Protein AF-A0A538UAH1-F1 (afdb_monomer_lite)

pLDDT: mean 86.96, std 11.78, range [52.81, 98.56]

Structure (mmCIF, N/CA/C/O backbone):
data_AF-A0A538UAH1-F1
#
_entry.id   AF-A0A538UAH1-F1
#
loop_
_atom_site.group_PDB
_atom_site.id
_atom_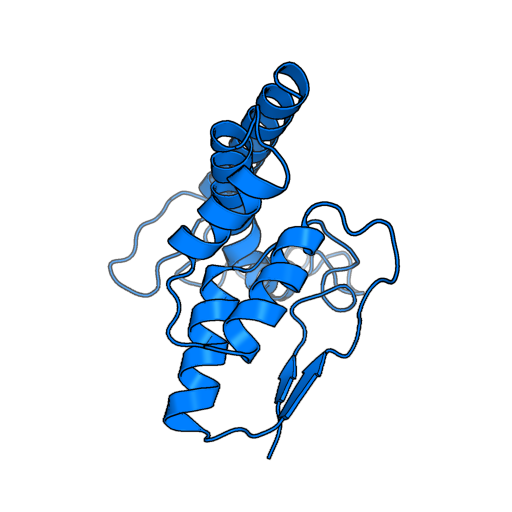site.type_symbol
_atom_site.label_atom_id
_atom_site.label_alt_id
_atom_site.label_comp_id
_atom_site.label_asym_id
_atom_site.label_entity_id
_atom_site.label_seq_id
_atom_site.pdbx_PDB_ins_code
_atom_site.Cartn_x
_atom_site.Cartn_y
_atom_site.Cartn_z
_atom_site.occupancy
_atom_site.B_iso_or_equiv
_atom_site.auth_seq_id
_atom_site.auth_comp_id
_atom_site.auth_asym_id
_atom_site.auth_atom_id
_atom_site.pdbx_PDB_model_num
ATOM 1 N N . MET A 1 1 ? 12.057 -19.849 17.593 1.00 56.06 1 MET A N 1
ATOM 2 C CA . MET A 1 1 ? 12.336 -19.323 16.242 1.00 56.06 1 MET A CA 1
ATOM 3 C C . MET A 1 1 ? 11.547 -18.034 16.089 1.00 56.06 1 MET A C 1
ATOM 5 O O . MET A 1 1 ? 10.409 -18.001 16.552 1.00 56.06 1 MET A O 1
ATOM 9 N N . GLY A 1 2 ? 12.160 -16.980 15.558 1.00 66.00 2 GLY A N 1
ATOM 10 C CA . GLY A 1 2 ? 11.513 -15.684 15.355 1.00 66.00 2 GLY A CA 1
ATOM 11 C C . GLY A 1 2 ? 11.925 -15.082 14.018 1.00 66.00 2 GLY A C 1
ATOM 12 O O . GLY A 1 2 ? 12.937 -15.503 13.459 1.00 66.00 2 GLY A O 1
ATOM 13 N N . VAL A 1 3 ? 11.127 -14.142 13.521 1.00 76.38 3 VAL A N 1
ATOM 14 C CA . VAL A 1 3 ? 11.400 -13.383 12.294 1.00 76.38 3 VAL A CA 1
ATOM 15 C C . VAL A 1 3 ? 11.666 -11.925 12.650 1.00 76.38 3 VAL A C 1
ATOM 17 O O . VAL A 1 3 ? 11.035 -11.396 13.566 1.00 76.38 3 VAL A O 1
ATOM 20 N N . CYS A 1 4 ? 12.618 -11.305 11.962 1.00 68.88 4 CYS A N 1
ATOM 21 C CA . CYS A 1 4 ? 12.901 -9.881 12.064 1.00 68.88 4 CYS A CA 1
ATOM 22 C C . CYS A 1 4 ? 12.634 -9.264 10.692 1.00 68.88 4 CYS A C 1
ATOM 24 O O . CYS A 1 4 ? 13.304 -9.649 9.735 1.00 68.88 4 CYS A O 1
ATOM 26 N N . GLU A 1 5 ? 11.639 -8.384 10.590 1.00 68.75 5 GLU A N 1
ATOM 27 C CA . GLU A 1 5 ? 11.143 -7.897 9.296 1.00 68.75 5 GLU A CA 1
ATOM 28 C C . GLU A 1 5 ? 11.406 -6.414 9.036 1.00 68.75 5 GLU A C 1
ATOM 30 O O . GLU A 1 5 ? 11.567 -5.606 9.956 1.00 68.75 5 GLU A O 1
ATOM 35 N N . TYR A 1 6 ? 11.416 -6.085 7.740 1.00 65.38 6 TYR A N 1
ATOM 36 C CA . TYR A 1 6 ? 11.840 -4.802 7.171 1.00 65.38 6 TYR A CA 1
ATOM 37 C C . TYR A 1 6 ? 10.700 -3.981 6.553 1.00 65.38 6 TYR A C 1
ATOM 39 O O . TYR A 1 6 ? 10.954 -3.192 5.644 1.00 65.38 6 TYR A O 1
ATOM 47 N N . TYR A 1 7 ? 9.454 -4.117 7.021 1.00 72.31 7 TYR A N 1
ATOM 48 C CA . TYR A 1 7 ? 8.342 -3.327 6.467 1.00 72.31 7 TYR A CA 1
ATOM 49 C C . TYR A 1 7 ? 8.542 -1.798 6.589 1.00 72.31 7 TYR A C 1
ATOM 51 O O . TYR A 1 7 ? 7.767 -1.059 5.994 1.00 72.31 7 TYR A O 1
ATOM 59 N N . ASP A 1 8 ? 9.575 -1.305 7.299 1.00 64.62 8 ASP A N 1
ATOM 60 C CA . ASP A 1 8 ? 9.807 0.130 7.494 1.00 64.62 8 ASP A CA 1
ATOM 61 C C . ASP A 1 8 ? 11.288 0.615 7.447 1.00 64.62 8 ASP A C 1
ATOM 63 O O . ASP A 1 8 ? 12.257 -0.078 7.784 1.00 64.62 8 ASP A O 1
ATOM 67 N N . VAL A 1 9 ? 11.395 1.879 7.012 1.00 60.84 9 VAL A N 1
ATOM 68 C CA . VAL A 1 9 ? 12.438 2.928 7.022 1.00 60.84 9 VAL A CA 1
ATOM 69 C C . VAL A 1 9 ? 13.791 2.704 6.358 1.00 60.84 9 VAL A C 1
ATOM 71 O O . VAL A 1 9 ? 14.199 3.535 5.542 1.00 60.84 9 VAL A O 1
ATOM 74 N N . GLY A 1 10 ? 14.537 1.659 6.713 1.00 63.97 10 GLY A N 1
ATOM 75 C CA . GLY A 1 10 ? 15.965 1.589 6.360 1.00 63.97 10 GLY A CA 1
ATOM 76 C C . GLY A 1 10 ? 16.218 1.284 4.881 1.00 63.97 10 GLY A C 1
ATOM 77 O O . GLY A 1 10 ? 16.971 1.983 4.201 1.00 63.97 10 GLY A O 1
ATOM 78 N N . ALA A 1 11 ? 15.562 0.240 4.373 1.00 68.75 11 ALA A N 1
ATOM 79 C CA . ALA A 1 11 ? 15.791 -0.271 3.021 1.00 68.75 11 ALA A CA 1
ATOM 80 C C . ALA A 1 11 ? 15.292 0.687 1.929 1.00 68.75 11 ALA A C 1
ATOM 82 O O . ALA A 1 11 ? 15.920 0.806 0.874 1.00 68.75 11 ALA A O 1
ATOM 83 N N . PHE A 1 12 ? 14.202 1.404 2.213 1.00 77.62 12 PHE A N 1
ATOM 84 C CA . PHE A 1 12 ? 13.503 2.263 1.258 1.00 77.62 12 PHE A CA 1
ATOM 85 C C . PHE A 1 12 ? 13.706 3.759 1.512 1.00 77.62 12 PHE A C 1
ATOM 87 O O . PHE A 1 12 ? 12.924 4.571 1.028 1.00 77.62 12 PHE A O 1
ATOM 94 N N . LYS A 1 13 ? 14.750 4.141 2.262 1.00 77.25 13 LYS A N 1
ATOM 95 C CA . LYS A 1 13 ? 15.129 5.546 2.492 1.00 77.25 13 LYS A CA 1
ATOM 96 C C . LYS A 1 13 ? 13.954 6.427 2.949 1.00 77.25 13 LYS A C 1
ATOM 98 O O . LYS A 1 13 ? 13.809 7.544 2.454 1.00 77.25 13 LYS A O 1
ATOM 103 N N . THR A 1 14 ? 13.122 5.938 3.875 1.00 78.81 14 THR A N 1
ATOM 104 C CA . THR A 1 14 ? 12.024 6.739 4.463 1.00 78.81 14 THR A CA 1
ATOM 105 C C . THR A 1 14 ? 10.954 7.157 3.429 1.00 78.81 14 THR A C 1
ATOM 107 O O . THR A 1 14 ? 10.265 8.157 3.611 1.00 78.81 14 THR A O 1
ATOM 110 N N . LEU A 1 15 ? 10.795 6.425 2.318 1.00 85.56 15 LEU A N 1
ATOM 111 C CA . LEU A 1 15 ? 9.708 6.678 1.364 1.00 85.56 15 LEU A CA 1
ATOM 112 C C . LEU A 1 15 ? 8.333 6.344 1.975 1.00 85.56 15 LEU A C 1
ATOM 114 O O . LEU A 1 15 ? 8.236 5.364 2.714 1.00 85.56 15 LEU A O 1
ATOM 118 N N . PRO A 1 16 ? 7.265 7.094 1.636 1.00 86.56 16 PRO A N 1
ATOM 119 C CA . PRO A 1 16 ? 5.921 6.897 2.182 1.00 86.56 16 PRO A CA 1
ATOM 120 C C . PRO A 1 16 ? 5.231 5.673 1.556 1.00 86.56 16 PRO A C 1
ATOM 122 O O . PRO A 1 16 ? 4.278 5.801 0.796 1.00 86.56 16 PRO A O 1
ATOM 125 N N . LEU A 1 17 ? 5.761 4.487 1.831 1.00 88.38 17 LEU A N 1
ATOM 126 C CA . LEU A 1 17 ? 5.296 3.203 1.311 1.00 88.38 17 LEU A CA 1
ATOM 127 C C . LEU A 1 17 ? 4.419 2.506 2.345 1.00 88.38 17 LEU A C 1
ATOM 129 O O . LEU A 1 17 ? 4.592 2.733 3.544 1.00 88.38 17 LEU A O 1
ATOM 133 N N . ILE A 1 18 ? 3.514 1.650 1.876 1.00 92.62 18 ILE A N 1
ATOM 134 C CA . ILE A 1 18 ? 2.697 0.792 2.740 1.00 92.62 18 ILE A CA 1
ATOM 135 C C . ILE A 1 18 ? 2.585 -0.622 2.167 1.00 92.62 18 ILE A C 1
ATOM 137 O O . ILE A 1 18 ? 2.617 -0.803 0.947 1.00 92.62 18 ILE A O 1
ATOM 141 N N . PHE A 1 19 ? 2.424 -1.614 3.048 1.00 91.44 19 PHE A N 1
ATOM 142 C CA . PHE A 1 19 ? 2.371 -3.034 2.671 1.00 91.44 19 PHE A CA 1
ATOM 143 C C . PHE A 1 19 ? 1.234 -3.871 3.318 1.00 91.44 19 PHE A C 1
ATOM 145 O O . PHE A 1 19 ? 1.504 -5.004 3.733 1.00 91.44 19 PHE A O 1
ATOM 152 N N . PRO A 1 20 ? -0.027 -3.393 3.424 1.00 94.88 20 PRO A N 1
ATOM 153 C CA . PRO A 1 20 ? -1.112 -4.107 4.110 1.00 94.88 20 PRO A CA 1
ATOM 154 C C . PRO A 1 20 ? -1.275 -5.591 3.745 1.00 94.88 20 PRO A C 1
ATOM 156 O O . PRO A 1 20 ? -1.301 -6.455 4.627 1.00 94.88 20 PRO A O 1
ATOM 159 N N . HIS A 1 21 ? -1.387 -5.905 2.455 1.00 95.44 21 HIS A N 1
ATOM 160 C CA . HIS A 1 21 ? -1.689 -7.248 1.968 1.00 95.44 21 HIS A CA 1
ATOM 161 C C . HIS A 1 21 ? -0.478 -8.173 2.027 1.00 95.44 21 HIS A C 1
ATOM 163 O O . HIS A 1 21 ? -0.631 -9.349 2.360 1.00 95.44 21 HIS A O 1
ATOM 169 N N . VAL A 1 22 ? 0.723 -7.645 1.772 1.00 92.06 22 VAL A N 1
ATOM 170 C CA . VAL A 1 22 ? 1.980 -8.387 1.955 1.00 92.06 22 VAL A CA 1
ATOM 171 C C . VAL A 1 22 ? 2.126 -8.777 3.424 1.00 92.06 22 VAL A C 1
ATOM 173 O O . VAL A 1 22 ? 2.274 -9.954 3.739 1.00 92.06 22 VAL A O 1
ATOM 176 N N . MET A 1 23 ? 1.945 -7.820 4.336 1.00 90.94 23 MET A N 1
ATOM 177 C CA . MET A 1 23 ? 2.002 -8.056 5.777 1.00 90.94 23 MET A CA 1
ATOM 178 C C . MET A 1 23 ? 0.955 -9.080 6.242 1.00 90.94 23 MET A C 1
ATOM 180 O O . MET A 1 23 ? 1.254 -9.961 7.052 1.00 90.94 23 MET A O 1
ATOM 184 N N . GLY A 1 24 ? -0.271 -9.006 5.713 1.00 93.56 24 GLY A N 1
ATOM 185 C CA . GLY A 1 24 ? -1.323 -9.988 5.979 1.00 93.56 24 GLY A CA 1
ATOM 186 C C . GLY A 1 24 ? -0.969 -11.400 5.508 1.00 93.56 24 GLY A C 1
ATOM 187 O O . GLY A 1 24 ? -1.191 -12.366 6.244 1.00 93.56 24 GLY A O 1
ATOM 188 N N . ALA A 1 25 ? -0.406 -11.532 4.305 1.00 92.81 25 ALA A N 1
ATOM 189 C CA . ALA A 1 25 ? 0.022 -12.813 3.751 1.00 92.81 25 ALA A CA 1
ATOM 190 C C . ALA A 1 25 ? 1.193 -13.414 4.543 1.00 92.81 25 ALA A C 1
ATOM 192 O O . ALA A 1 25 ? 1.132 -14.582 4.942 1.00 92.81 25 ALA A O 1
ATOM 193 N N . ASP A 1 26 ? 2.210 -12.605 4.830 1.00 90.31 26 ASP A N 1
ATOM 194 C CA . ASP A 1 26 ? 3.418 -13.019 5.538 1.00 90.31 26 ASP A CA 1
ATOM 195 C C . ASP A 1 26 ? 3.098 -13.480 6.958 1.00 90.31 26 ASP A C 1
ATOM 197 O O . ASP A 1 26 ? 3.403 -14.614 7.325 1.00 90.31 26 ASP A O 1
ATOM 201 N N . LEU A 1 27 ? 2.396 -12.663 7.752 1.00 90.44 27 LEU A N 1
ATOM 202 C CA . LEU A 1 27 ? 2.067 -13.010 9.139 1.00 90.44 27 LEU A CA 1
ATOM 203 C C . LEU A 1 27 ? 1.185 -14.258 9.227 1.00 90.44 27 LEU A C 1
ATOM 205 O O . LEU A 1 27 ? 1.355 -15.086 10.129 1.00 90.44 27 LEU A O 1
ATOM 209 N N . ARG A 1 28 ? 0.266 -14.438 8.272 1.00 91.00 28 ARG A N 1
ATOM 210 C CA . ARG A 1 28 ? -0.554 -15.649 8.190 1.00 91.00 28 ARG A CA 1
ATOM 211 C C . ARG A 1 28 ? 0.301 -16.877 7.891 1.00 91.00 28 ARG A C 1
ATOM 213 O O . ARG A 1 28 ? 0.162 -17.885 8.587 1.00 91.00 28 ARG A O 1
ATOM 220 N N . ARG A 1 29 ? 1.212 -16.783 6.919 1.00 89.44 29 ARG A N 1
ATOM 221 C CA . ARG A 1 29 ? 2.161 -17.849 6.565 1.00 89.44 29 ARG A CA 1
ATOM 222 C C . ARG A 1 29 ? 3.087 -18.185 7.736 1.00 89.44 29 ARG A C 1
ATOM 224 O O . ARG A 1 29 ? 3.248 -19.353 8.079 1.00 89.44 29 ARG A O 1
ATOM 231 N N . TYR A 1 30 ? 3.630 -17.175 8.407 1.00 87.50 30 TYR A N 1
ATOM 232 C CA . TYR A 1 30 ? 4.503 -17.303 9.578 1.00 87.50 30 TYR A CA 1
ATOM 233 C C . TYR A 1 30 ? 3.833 -18.036 10.738 1.00 87.50 30 TYR A C 1
ATOM 235 O O . TYR A 1 30 ? 4.450 -18.892 11.381 1.00 87.50 30 TYR A O 1
ATOM 243 N N . HIS A 1 31 ? 2.557 -17.745 10.972 1.00 85.25 31 HIS A N 1
ATOM 244 C CA . HIS A 1 31 ? 1.767 -18.431 11.981 1.00 85.25 31 HIS A CA 1
ATOM 245 C C . HIS A 1 31 ? 1.437 -19.879 11.583 1.00 85.25 31 HIS A C 1
ATOM 247 O O . HIS A 1 31 ? 1.601 -20.790 12.394 1.00 85.25 31 HIS A O 1
ATOM 253 N N . GLN A 1 32 ? 0.984 -20.104 10.344 1.00 85.81 32 GLN A N 1
ATOM 254 C CA . GLN A 1 32 ? 0.518 -21.416 9.880 1.00 85.81 32 GLN A CA 1
ATOM 255 C C . GLN A 1 32 ? 1.655 -22.415 9.645 1.00 85.81 32 GLN A C 1
ATOM 257 O O . GLN A 1 32 ? 1.552 -23.569 10.058 1.00 85.81 32 GLN A O 1
ATOM 262 N N . GLU A 1 33 ? 2.731 -21.987 8.988 1.00 79.38 33 GLU A N 1
ATOM 263 C CA . GLU A 1 33 ? 3.780 -22.888 8.505 1.00 79.38 33 GLU A CA 1
ATOM 264 C C . GLU A 1 33 ? 4.963 -22.974 9.467 1.00 79.38 33 GLU A C 1
ATOM 266 O O . GLU A 1 33 ? 5.475 -24.058 9.738 1.00 79.38 33 GLU A O 1
ATOM 271 N N . ALA A 1 34 ? 5.395 -21.833 10.007 1.00 70.06 34 ALA A N 1
ATOM 272 C CA . ALA A 1 34 ? 6.648 -21.745 10.750 1.00 70.06 34 ALA A CA 1
ATOM 273 C C . ALA A 1 34 ? 6.464 -21.777 12.277 1.00 70.06 34 ALA A C 1
ATOM 275 O O . ALA A 1 34 ? 7.458 -21.850 13.006 1.00 70.06 34 ALA A O 1
ATOM 276 N N . ARG A 1 35 ? 5.210 -21.743 12.772 1.00 75.56 35 ARG A N 1
ATOM 277 C CA . ARG A 1 35 ? 4.861 -21.699 14.210 1.00 75.56 35 ARG A CA 1
ATOM 278 C C . ARG A 1 35 ? 5.729 -20.693 14.976 1.00 75.56 35 ARG A C 1
ATOM 280 O O . ARG A 1 35 ? 6.219 -20.975 16.074 1.00 75.56 35 ARG A O 1
ATOM 287 N N . LEU A 1 36 ? 5.983 -19.539 14.359 1.00 77.81 36 LEU A N 1
ATOM 288 C CA . LEU A 1 36 ? 6.859 -18.531 14.938 1.00 77.81 36 LEU A CA 1
ATOM 289 C C . LEU A 1 36 ? 6.217 -17.958 16.200 1.00 77.81 36 LEU A C 1
ATOM 291 O O . LEU A 1 36 ? 5.051 -17.576 16.207 1.00 77.81 36 LEU A O 1
ATOM 295 N N . ALA A 1 37 ? 7.004 -17.898 17.272 1.00 71.25 37 ALA A N 1
ATOM 296 C CA . ALA A 1 37 ? 6.566 -17.398 18.576 1.00 71.25 37 ALA A CA 1
ATOM 297 C C . ALA A 1 37 ? 7.022 -15.954 18.839 1.00 71.25 37 ALA A C 1
ATOM 299 O O . ALA A 1 37 ? 6.755 -15.400 19.903 1.00 71.25 37 ALA A O 1
ATOM 300 N N . ARG A 1 38 ? 7.782 -15.365 17.908 1.00 77.38 38 ARG A N 1
ATOM 301 C CA . ARG A 1 38 ? 8.408 -14.052 18.064 1.00 77.38 38 ARG A CA 1
ATOM 302 C C . ARG A 1 38 ? 8.491 -13.339 16.720 1.00 77.38 38 ARG A C 1
ATOM 304 O O . ARG A 1 38 ? 8.965 -13.916 15.742 1.00 77.38 38 ARG A O 1
ATOM 311 N N . PHE A 1 39 ? 8.071 -12.083 16.729 1.00 79.31 39 PHE A N 1
ATOM 312 C CA . PHE A 1 39 ? 8.178 -11.148 15.621 1.00 79.31 39 PHE A CA 1
ATOM 313 C C . PHE A 1 39 ? 8.943 -9.922 16.122 1.00 79.31 39 PHE A C 1
ATOM 315 O O . PHE A 1 39 ? 8.584 -9.354 17.155 1.00 79.31 39 PHE A O 1
ATOM 322 N N . GLU A 1 40 ? 10.015 -9.555 15.432 1.00 78.38 40 GLU A N 1
ATOM 323 C CA . GLU A 1 40 ? 10.845 -8.398 15.748 1.00 78.38 40 GLU A CA 1
ATOM 324 C C . GLU A 1 40 ? 10.791 -7.388 14.604 1.00 78.38 40 GLU A C 1
ATOM 326 O O . GLU A 1 40 ? 10.760 -7.745 13.428 1.00 78.38 40 GLU A O 1
ATOM 331 N N . PHE A 1 41 ? 10.785 -6.111 14.969 1.00 75.62 41 PHE A N 1
ATOM 332 C CA . PHE A 1 41 ? 10.696 -4.992 14.043 1.00 75.62 41 PHE A CA 1
ATOM 333 C C . PHE A 1 41 ? 11.894 -4.076 14.294 1.00 75.62 41 PHE A C 1
ATOM 335 O O . PHE A 1 41 ? 12.010 -3.491 15.371 1.00 75.62 41 PHE A O 1
ATOM 342 N N . MET A 1 42 ? 12.840 -4.039 13.352 1.00 68.62 42 MET A N 1
ATOM 343 C CA . MET A 1 42 ? 14.196 -3.536 13.623 1.00 68.62 42 MET A CA 1
ATOM 344 C C . MET A 1 42 ? 14.300 -2.006 13.601 1.00 68.62 42 MET A C 1
ATOM 346 O O . MET A 1 42 ? 15.058 -1.419 14.375 1.00 68.62 42 MET A O 1
ATOM 350 N N . HIS A 1 43 ? 13.548 -1.355 12.715 1.00 73.06 43 HIS A N 1
ATOM 351 C CA . HIS A 1 43 ? 13.625 0.082 12.485 1.00 73.06 43 HIS A CA 1
ATOM 352 C C . HIS A 1 43 ? 12.226 0.682 12.596 1.00 73.06 43 HIS A C 1
ATOM 354 O O . HIS A 1 43 ? 11.496 0.743 11.620 1.00 73.06 43 HIS A O 1
ATOM 360 N N . ALA A 1 44 ? 11.850 1.098 13.807 1.00 70.12 44 ALA A N 1
ATOM 361 C CA . ALA A 1 44 ? 10.623 1.852 14.032 1.00 70.12 44 ALA A CA 1
ATOM 362 C C . ALA A 1 44 ? 10.951 3.351 14.113 1.00 70.12 44 ALA A C 1
ATOM 364 O O . ALA A 1 44 ? 11.695 3.756 15.018 1.00 70.12 44 ALA A O 1
ATOM 365 N N . PRO A 1 45 ? 10.417 4.202 13.220 1.00 73.06 45 PRO A N 1
ATOM 366 C CA . PRO A 1 45 ? 10.458 5.638 13.418 1.00 73.06 45 PRO A CA 1
ATOM 367 C C . PRO A 1 45 ? 9.694 5.958 14.707 1.00 73.06 45 PRO A C 1
ATOM 369 O O . PRO A 1 45 ? 8.743 5.274 15.071 1.00 73.06 45 PRO A O 1
ATOM 372 N N . THR A 1 46 ? 10.088 6.996 15.440 1.00 78.38 46 THR A N 1
ATOM 373 C CA . THR A 1 46 ? 9.455 7.341 16.732 1.00 78.38 46 THR A CA 1
ATOM 374 C C . THR A 1 46 ? 8.486 8.521 16.648 1.00 78.38 46 THR A C 1
ATOM 376 O O . THR A 1 46 ? 7.829 8.849 17.632 1.00 78.38 46 THR A O 1
ATOM 379 N N . ARG A 1 47 ? 8.395 9.176 15.486 1.00 81.50 47 ARG A N 1
ATOM 380 C CA . ARG A 1 47 ? 7.523 10.325 15.199 1.00 81.50 47 ARG A CA 1
ATOM 381 C C . ARG A 1 47 ? 7.315 10.469 13.693 1.00 81.50 47 ARG A C 1
ATOM 383 O O . ARG A 1 47 ? 8.030 9.837 12.924 1.00 81.50 47 ARG A O 1
ATOM 390 N N . GLU A 1 48 ? 6.369 11.327 13.307 1.00 83.12 48 GLU A N 1
ATOM 391 C CA . GLU A 1 48 ? 6.119 11.720 11.906 1.00 83.12 48 GLU A CA 1
ATOM 392 C C . GLU A 1 48 ? 5.801 10.532 10.988 1.00 83.12 48 GLU A C 1
ATOM 394 O O . GLU A 1 48 ? 6.235 10.467 9.845 1.00 83.12 48 GLU A O 1
ATOM 399 N N . TRP A 1 49 ? 5.012 9.583 11.496 1.00 84.56 49 TRP A N 1
ATOM 400 C CA . TRP A 1 49 ? 4.746 8.324 10.800 1.00 84.56 49 TRP A CA 1
ATOM 401 C C . TRP A 1 49 ? 3.969 8.476 9.495 1.00 84.56 49 TRP A C 1
ATOM 403 O O . TRP A 1 49 ? 4.070 7.611 8.635 1.00 84.56 49 TRP A O 1
ATOM 413 N N . GLY A 1 50 ? 3.179 9.543 9.335 1.00 88.38 50 GLY A N 1
ATOM 414 C CA . GLY A 1 50 ? 2.367 9.740 8.134 1.00 88.38 50 GLY A CA 1
ATOM 415 C C . GLY A 1 50 ? 1.550 8.486 7.796 1.00 88.38 50 GLY A C 1
ATOM 416 O O . GLY A 1 50 ? 0.795 7.989 8.641 1.00 88.38 50 GLY A O 1
ATOM 417 N N . CYS A 1 51 ? 1.744 7.951 6.586 1.00 88.12 51 CYS A N 1
ATOM 418 C CA . CYS A 1 51 ? 1.111 6.716 6.112 1.00 88.12 51 CYS A CA 1
ATOM 419 C C . CYS A 1 51 ? 1.490 5.466 6.921 1.00 88.12 51 CYS A C 1
ATOM 421 O O . CYS A 1 51 ? 0.643 4.592 7.088 1.00 88.12 51 CYS A O 1
ATOM 423 N N . TRP A 1 52 ? 2.689 5.395 7.509 1.00 88.38 52 TRP A N 1
ATOM 424 C CA . TRP A 1 52 ? 3.128 4.239 8.302 1.00 88.38 52 TRP A CA 1
ATOM 425 C C . TRP A 1 52 ? 2.327 4.042 9.582 1.00 88.38 52 TRP A C 1
ATOM 427 O O . TRP A 1 52 ? 2.402 2.981 10.197 1.00 88.38 52 TRP A O 1
ATOM 437 N N . THR A 1 53 ? 1.527 5.031 9.990 1.00 92.19 53 THR A N 1
ATOM 438 C CA . THR A 1 53 ? 0.547 4.842 11.066 1.00 92.19 53 THR A CA 1
ATOM 439 C C . THR A 1 53 ? -0.377 3.661 10.757 1.00 92.19 53 THR A C 1
ATOM 441 O O . THR A 1 53 ? -0.703 2.897 11.666 1.00 92.19 53 THR A O 1
ATOM 444 N N . LEU A 1 54 ? -0.758 3.478 9.483 1.00 94.25 54 LEU A N 1
ATOM 445 C CA . LEU A 1 54 ? -1.545 2.329 9.042 1.00 94.25 54 LEU A CA 1
ATOM 446 C C . LEU A 1 54 ? -0.759 1.026 9.215 1.00 94.25 54 LEU A C 1
ATOM 448 O O . LEU A 1 54 ? -1.269 0.112 9.854 1.00 94.25 54 LEU A O 1
ATOM 452 N N . ASP A 1 55 ? 0.469 0.953 8.702 1.00 90.81 55 ASP A N 1
ATOM 453 C CA . ASP A 1 55 ? 1.292 -0.263 8.751 1.00 90.81 55 ASP A CA 1
ATOM 454 C C . ASP A 1 55 ? 1.581 -0.707 10.188 1.00 90.81 55 ASP A C 1
ATOM 456 O O . ASP A 1 55 ? 1.372 -1.869 10.528 1.00 90.81 55 ASP A O 1
ATOM 460 N N . HIS A 1 56 ? 1.964 0.215 11.076 1.00 89.56 56 HIS A N 1
ATOM 461 C CA . HIS A 1 56 ? 2.174 -0.102 12.493 1.00 89.56 56 HIS A CA 1
ATOM 462 C C . HIS A 1 56 ? 0.886 -0.585 13.165 1.00 89.56 56 HIS A C 1
ATOM 464 O O . HIS A 1 56 ? 0.895 -1.533 13.960 1.00 89.56 56 HIS A O 1
ATOM 470 N N . TRP A 1 57 ? -0.241 0.059 12.854 1.00 93.56 57 TRP A N 1
ATOM 471 C CA . TRP A 1 57 ? -1.527 -0.345 13.399 1.00 93.56 57 TRP A CA 1
ATOM 472 C C . TRP A 1 57 ? -1.930 -1.731 12.883 1.00 93.56 57 TRP A C 1
ATOM 474 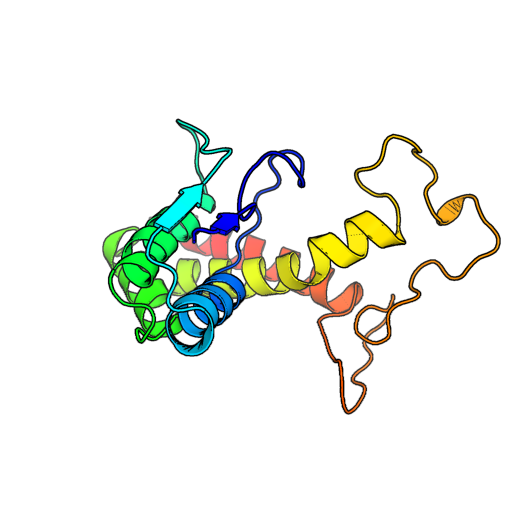O O . TRP A 1 57 ? -2.285 -2.586 13.695 1.00 93.56 57 TRP A O 1
ATOM 484 N N . LEU A 1 58 ? -1.813 -1.995 11.580 1.00 94.25 58 LEU A N 1
ATOM 485 C CA . LEU A 1 58 ? -2.097 -3.295 10.969 1.00 94.25 58 LEU A CA 1
ATOM 486 C C . LEU A 1 58 ? -1.204 -4.388 11.539 1.00 94.25 58 LEU A C 1
ATOM 488 O O . LEU A 1 58 ? -1.723 -5.417 11.972 1.00 94.25 58 LEU A O 1
ATOM 492 N N . LEU A 1 59 ? 0.101 -4.133 11.634 1.00 90.62 59 LEU A N 1
ATOM 493 C CA . LEU A 1 59 ? 1.067 -5.055 12.215 1.00 90.62 59 LEU A CA 1
ATOM 494 C C . LEU A 1 59 ? 0.643 -5.466 13.623 1.00 90.62 59 LEU A C 1
ATOM 496 O O . LEU A 1 59 ? 0.605 -6.653 13.933 1.00 90.62 59 LEU A O 1
ATOM 500 N N . SER A 1 60 ? 0.237 -4.507 14.461 1.00 91.12 60 SER A N 1
ATOM 501 C CA . SER A 1 60 ? -0.224 -4.805 15.823 1.00 91.12 60 SER A CA 1
ATOM 502 C C . SER A 1 60 ? -1.465 -5.711 15.852 1.00 91.12 60 SER A C 1
ATOM 504 O O . SER A 1 60 ? -1.587 -6.576 16.721 1.00 91.12 60 SER A O 1
ATOM 506 N N . ARG A 1 61 ? -2.389 -5.548 14.893 1.00 95.38 61 ARG A N 1
ATOM 507 C CA . ARG A 1 61 ? -3.607 -6.366 14.795 1.00 95.38 61 ARG A CA 1
ATOM 508 C C . ARG A 1 61 ? -3.293 -7.758 14.275 1.00 95.38 61 ARG A C 1
ATOM 510 O O . ARG A 1 61 ? -3.759 -8.735 14.858 1.00 95.38 61 ARG A O 1
ATOM 517 N N . LEU A 1 62 ? -2.519 -7.844 13.202 1.00 92.75 62 LEU A N 1
ATOM 518 C CA . LEU A 1 62 ? -2.183 -9.094 12.534 1.00 92.75 62 LEU A CA 1
ATOM 519 C C . LEU A 1 62 ? -1.221 -9.943 13.370 1.00 92.75 62 LEU A C 1
ATOM 521 O O . LEU A 1 62 ? -1.390 -11.154 13.418 1.00 92.75 62 LEU A O 1
ATOM 525 N N . ALA A 1 63 ? -0.290 -9.334 14.108 1.00 89.12 63 ALA A N 1
ATOM 526 C CA . ALA A 1 63 ? 0.565 -10.052 15.054 1.00 89.12 63 ALA A CA 1
ATOM 527 C C . ALA A 1 63 ? -0.240 -10.693 16.200 1.00 89.12 63 ALA A C 1
ATOM 529 O O . ALA A 1 63 ? 0.126 -11.759 16.687 1.00 89.12 63 ALA A O 1
ATOM 530 N N . TRP A 1 64 ? -1.351 -10.069 16.615 1.00 91.12 64 TRP A N 1
ATOM 531 C CA . TRP A 1 64 ? -2.272 -10.649 17.597 1.00 91.12 64 TRP A CA 1
ATOM 532 C C . TRP A 1 64 ? -3.158 -11.748 16.996 1.00 91.12 64 TRP A C 1
ATOM 534 O O . TRP A 1 64 ? -3.352 -12.797 17.605 1.00 91.12 64 TRP A O 1
ATOM 544 N N . ASN A 1 65 ? -3.722 -11.505 15.810 1.00 92.56 65 ASN A N 1
ATOM 545 C CA . ASN A 1 65 ? -4.541 -12.474 15.087 1.00 92.56 65 ASN A CA 1
ATOM 546 C C . ASN A 1 65 ? -4.297 -12.377 13.563 1.00 92.56 65 ASN A C 1
ATOM 548 O O . ASN A 1 65 ? -4.922 -11.533 12.903 1.00 92.56 65 ASN A O 1
ATOM 552 N N . PRO A 1 66 ? -3.462 -13.274 12.996 1.00 92.19 66 PRO A N 1
ATOM 553 C CA . PRO A 1 66 ? -3.119 -13.299 11.567 1.00 92.19 66 PRO A CA 1
ATOM 554 C C . PRO A 1 66 ? -4.253 -13.765 10.637 1.00 92.19 66 PRO A C 1
ATOM 556 O O . PRO A 1 66 ? -4.139 -13.701 9.411 1.00 92.19 66 PRO A O 1
ATOM 559 N N . ALA A 1 67 ? -5.353 -14.282 11.195 1.00 93.75 67 ALA A N 1
ATOM 560 C CA . ALA A 1 67 ? -6.511 -14.722 10.418 1.00 93.75 67 ALA A CA 1
ATOM 561 C C . ALA A 1 67 ? -7.470 -13.572 10.069 1.00 93.75 67 ALA A C 1
ATOM 563 O O . ALA A 1 67 ? -8.441 -13.794 9.352 1.00 93.75 67 ALA A O 1
ATOM 564 N N . GLN A 1 68 ? -7.220 -12.358 10.572 1.00 96.50 68 GLN A N 1
ATOM 565 C CA . GLN A 1 68 ? -8.042 -11.196 10.244 1.00 96.50 68 GLN A CA 1
ATOM 566 C C . GLN A 1 68 ? -7.949 -10.841 8.757 1.00 96.50 68 GLN A C 1
ATOM 568 O O . GLN A 1 68 ? -6.921 -11.047 8.108 1.00 96.50 68 GLN A O 1
ATOM 573 N N . ASP A 1 69 ? -9.052 -10.307 8.242 1.00 97.50 69 ASP A N 1
ATOM 574 C CA . ASP A 1 69 ? -9.150 -9.771 6.893 1.00 97.50 69 ASP A CA 1
ATOM 575 C C . ASP A 1 69 ? -8.514 -8.375 6.822 1.00 97.50 69 ASP A C 1
ATOM 577 O O . ASP A 1 69 ? -8.819 -7.506 7.645 1.00 97.50 69 ASP A O 1
ATOM 581 N N . VAL A 1 70 ? -7.609 -8.174 5.862 1.00 97.81 70 VAL A N 1
ATOM 582 C CA . VAL A 1 70 ? -6.811 -6.943 5.749 1.00 97.81 70 VAL A CA 1
ATOM 583 C C . VAL A 1 70 ? -7.691 -5.764 5.345 1.00 97.81 70 VAL A C 1
ATOM 585 O O . VAL A 1 70 ? -7.624 -4.718 5.988 1.00 97.81 70 VAL A O 1
ATOM 588 N N . ASP A 1 71 ? -8.573 -5.943 4.362 1.00 98.19 71 ASP A N 1
ATOM 589 C CA . ASP A 1 71 ? -9.467 -4.885 3.882 1.00 98.19 71 ASP A CA 1
ATOM 590 C C . ASP A 1 71 ? -10.398 -4.382 4.993 1.00 98.19 71 ASP A C 1
ATOM 592 O O . ASP A 1 71 ? -10.553 -3.174 5.201 1.00 98.19 71 ASP A O 1
ATOM 596 N N . SER A 1 72 ? -10.957 -5.303 5.782 1.00 98.25 72 SER A N 1
ATOM 597 C CA . SER A 1 72 ? -11.775 -4.978 6.956 1.00 98.25 72 SER A CA 1
ATOM 598 C C . SER A 1 72 ? -10.996 -4.191 8.014 1.00 98.25 72 SER A C 1
ATOM 600 O O . SER A 1 72 ? -11.541 -3.288 8.657 1.00 98.25 72 SER A O 1
ATOM 602 N N . LEU A 1 73 ? -9.717 -4.521 8.219 1.00 98.38 73 LEU A N 1
ATOM 603 C CA . LEU A 1 73 ? -8.845 -3.786 9.130 1.00 98.38 73 LEU A CA 1
ATOM 604 C C . LEU A 1 7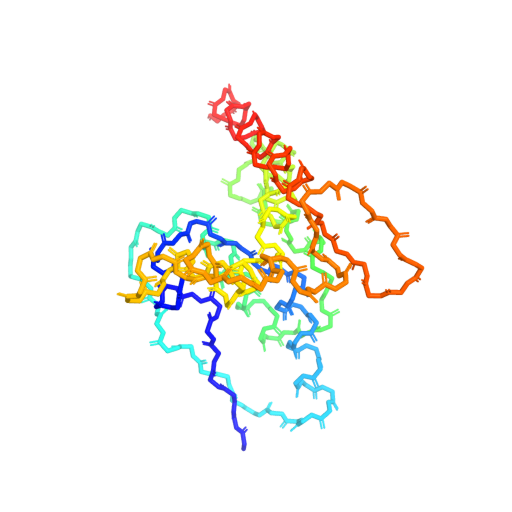3 ? -8.544 -2.374 8.605 1.00 98.38 73 LEU A C 1
ATOM 606 O O . LEU A 1 73 ? -8.651 -1.420 9.378 1.00 98.38 73 LEU A O 1
ATOM 610 N N . VAL A 1 74 ? -8.236 -2.217 7.315 1.00 98.38 74 VAL A N 1
ATOM 611 C CA . VAL A 1 74 ? -7.998 -0.906 6.685 1.00 98.38 74 VAL A CA 1
ATOM 612 C C . VAL A 1 74 ? -9.251 -0.027 6.749 1.00 98.38 74 VAL A C 1
ATOM 614 O O . VAL A 1 74 ? -9.154 1.140 7.133 1.00 98.38 74 VAL A O 1
ATOM 617 N N . ASP A 1 75 ? -10.442 -0.564 6.455 1.00 98.44 75 ASP A N 1
ATOM 618 C CA . ASP A 1 75 ? -11.704 0.184 6.581 1.00 98.44 75 ASP A CA 1
ATOM 619 C C . ASP A 1 75 ? -11.946 0.626 8.031 1.00 98.44 75 ASP A C 1
ATOM 621 O O . ASP A 1 75 ? -12.244 1.796 8.292 1.00 98.44 75 ASP A O 1
ATOM 625 N N . ARG A 1 76 ? -11.726 -0.276 8.998 1.00 98.44 76 ARG A N 1
ATOM 626 C CA . ARG A 1 76 ? -11.829 0.045 10.427 1.00 98.44 76 ARG A CA 1
ATOM 627 C C . ARG A 1 76 ? -10.855 1.148 10.837 1.00 98.44 76 ARG A C 1
ATOM 629 O O . ARG A 1 76 ? -11.247 2.043 11.587 1.00 98.44 76 ARG A O 1
ATOM 636 N N . PHE A 1 77 ? -9.608 1.088 10.374 1.00 98.31 77 PHE A N 1
ATOM 637 C CA . PHE A 1 77 ? -8.613 2.128 10.620 1.00 98.31 77 PHE A CA 1
ATOM 638 C C . PHE A 1 77 ? -9.083 3.469 10.057 1.00 98.31 77 PHE A C 1
ATOM 640 O O . PHE A 1 77 ? -9.130 4.455 10.789 1.00 98.31 77 PHE A O 1
ATOM 647 N N . CYS A 1 78 ? -9.518 3.492 8.795 1.00 98.06 78 CYS A N 1
ATOM 648 C CA . CYS A 1 78 ? -9.950 4.715 8.127 1.00 98.06 78 CYS A CA 1
ATOM 649 C C . CYS A 1 78 ? -11.156 5.361 8.818 1.00 98.06 78 CYS A C 1
ATOM 651 O O . CYS A 1 78 ? -11.161 6.571 9.023 1.00 98.06 78 CYS A O 1
ATOM 653 N N . ARG A 1 79 ? -12.150 4.571 9.244 1.00 98.06 79 ARG A N 1
ATOM 654 C CA . ARG A 1 79 ? -13.308 5.081 10.003 1.00 98.06 79 ARG A CA 1
ATOM 655 C C . ARG A 1 79 ? -12.928 5.648 11.366 1.00 98.06 79 ARG A C 1
ATOM 657 O O . ARG A 1 79 ? -13.551 6.605 11.812 1.00 98.06 79 ARG A O 1
ATOM 664 N N . ALA A 1 80 ? -11.944 5.047 12.032 1.00 97.50 80 ALA A N 1
ATOM 665 C CA . ALA A 1 80 ? -11.515 5.475 13.358 1.00 97.50 80 ALA A CA 1
ATOM 666 C C . ALA A 1 80 ? -10.626 6.728 13.312 1.00 97.50 80 ALA A C 1
ATOM 668 O O . ALA A 1 80 ? -10.816 7.633 14.119 1.00 97.50 80 ALA A O 1
ATOM 669 N N . TYR A 1 81 ? -9.668 6.782 12.384 1.00 95.81 81 TYR A N 1
ATOM 670 C CA . TYR A 1 81 ? -8.694 7.875 12.284 1.00 95.81 81 TYR A CA 1
ATOM 671 C C . TYR A 1 81 ? -9.193 9.058 11.449 1.00 95.81 81 TYR A C 1
ATOM 673 O O . TYR A 1 81 ? -8.787 10.190 11.697 1.00 95.81 81 TYR A O 1
ATOM 681 N N . TYR A 1 82 ? -10.079 8.813 10.481 1.00 95.81 82 TYR A N 1
ATOM 682 C CA . TYR A 1 82 ? -10.548 9.815 9.525 1.00 95.81 82 TYR A CA 1
ATOM 683 C C . TYR A 1 82 ? -12.076 9.749 9.367 1.00 95.81 82 TYR A C 1
ATOM 685 O O . TYR A 1 82 ? -12.566 9.478 8.273 1.00 95.81 82 TYR A O 1
ATOM 693 N N . PRO A 1 83 ? -12.873 9.985 10.425 1.00 95.94 83 PRO A N 1
ATOM 694 C CA . PRO A 1 83 ? -14.315 9.713 10.418 1.00 95.94 83 PRO A CA 1
ATOM 695 C C . PRO A 1 83 ? -15.079 10.401 9.275 1.00 95.94 83 PRO A C 1
ATOM 697 O O . PRO A 1 83 ? -15.953 9.783 8.670 1.00 95.94 83 PRO A O 1
ATOM 700 N N . ASN A 1 84 ? -14.706 11.635 8.920 1.00 97.31 84 ASN A N 1
ATOM 701 C CA . ASN A 1 84 ? -15.342 12.397 7.837 1.00 97.31 84 ASN A CA 1
ATOM 702 C C . ASN A 1 84 ? -14.764 12.087 6.444 1.00 97.31 84 ASN A C 1
ATOM 704 O O . ASN A 1 84 ? -15.399 12.365 5.431 1.00 97.31 84 ASN A O 1
ATOM 708 N N . ALA A 1 85 ? -13.571 11.492 6.385 1.00 97.88 8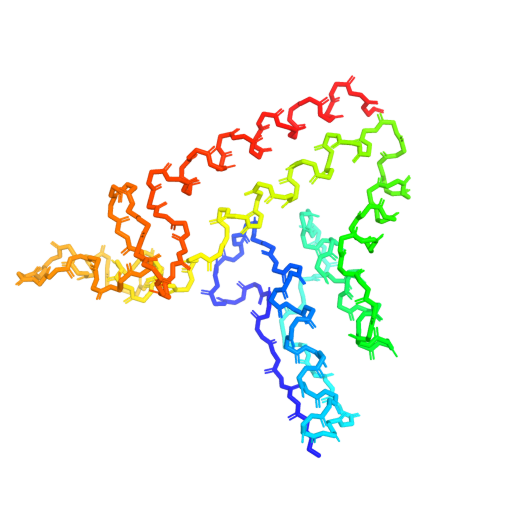5 ALA A N 1
ATOM 709 C CA . ALA A 1 85 ? -12.821 11.254 5.153 1.00 97.88 85 ALA A CA 1
ATOM 710 C C . ALA A 1 85 ? -12.515 9.764 4.915 1.00 97.88 85 ALA A C 1
ATOM 712 O O . ALA A 1 85 ? -11.683 9.429 4.075 1.00 97.88 85 ALA A O 1
ATOM 713 N N . ALA A 1 86 ? -13.184 8.854 5.631 1.00 98.00 86 ALA A N 1
ATOM 714 C CA . ALA A 1 86 ? -12.829 7.437 5.678 1.00 98.00 86 ALA A CA 1
ATOM 715 C C . ALA A 1 86 ? -12.813 6.780 4.291 1.00 98.00 86 ALA A C 1
ATOM 717 O O . ALA A 1 86 ? -11.929 5.983 3.992 1.00 98.00 86 ALA A O 1
ATOM 718 N N . ALA A 1 87 ? -13.770 7.135 3.428 1.00 98.06 87 ALA A N 1
ATOM 719 C CA . ALA A 1 87 ? -13.826 6.622 2.063 1.00 98.06 87 ALA A CA 1
ATOM 720 C C . ALA A 1 87 ? -12.651 7.119 1.203 1.00 98.06 87 ALA A C 1
ATOM 722 O O . ALA A 1 87 ? -12.018 6.310 0.531 1.00 98.06 87 ALA A O 1
ATOM 723 N N . ALA A 1 88 ? -12.333 8.416 1.270 1.00 98.31 88 ALA A N 1
ATOM 724 C CA . ALA A 1 88 ? -11.220 9.008 0.529 1.00 98.31 88 ALA A CA 1
ATOM 725 C C . ALA A 1 88 ? -9.866 8.472 1.023 1.00 98.31 88 ALA A C 1
ATOM 727 O O . ALA A 1 88 ? -9.009 8.122 0.221 1.00 98.31 88 ALA A O 1
ATOM 728 N N . MET A 1 89 ? -9.692 8.307 2.338 1.00 98.06 89 MET A N 1
ATOM 729 C CA . MET A 1 89 ? -8.468 7.731 2.903 1.00 98.06 89 MET A CA 1
ATOM 730 C C . MET A 1 89 ? -8.304 6.243 2.584 1.00 98.06 89 MET A C 1
ATOM 732 O O . MET A 1 89 ? -7.191 5.801 2.313 1.00 98.06 89 MET A O 1
ATOM 736 N N . ARG A 1 90 ? -9.397 5.472 2.549 1.00 98.12 90 ARG A N 1
ATOM 737 C CA . ARG A 1 90 ? -9.359 4.074 2.096 1.00 98.12 90 ARG A CA 1
ATOM 738 C C . ARG A 1 90 ? -8.913 3.976 0.638 1.00 98.12 90 ARG A C 1
ATOM 740 O O . ARG A 1 90 ? -8.089 3.126 0.320 1.00 98.12 90 ARG A O 1
ATOM 747 N N . GLU A 1 91 ? -9.410 4.859 -0.225 1.00 98.44 91 GLU A N 1
ATOM 748 C CA . GLU A 1 91 ? -8.971 4.923 -1.622 1.00 98.44 91 GLU A CA 1
ATOM 749 C C . GLU A 1 91 ? -7.502 5.354 -1.744 1.00 98.44 91 GLU A C 1
ATOM 751 O O . GLU A 1 91 ? -6.742 4.722 -2.475 1.00 98.44 91 GLU A O 1
ATOM 756 N N . HIS A 1 92 ? -7.074 6.353 -0.964 1.00 98.12 92 HIS A N 1
ATOM 757 C CA . HIS A 1 92 ? -5.671 6.763 -0.892 1.00 98.12 92 HIS A CA 1
ATOM 758 C C . HIS A 1 92 ? -4.752 5.584 -0.554 1.00 98.12 92 HIS A C 1
ATOM 760 O O . HIS A 1 92 ? -3.791 5.339 -1.279 1.00 98.12 92 HIS A O 1
ATOM 766 N N . PHE A 1 93 ? -5.053 4.827 0.506 1.00 98.06 93 PHE A N 1
ATOM 767 C CA . PHE A 1 93 ? -4.229 3.683 0.897 1.00 98.06 93 PHE A CA 1
ATOM 768 C C . PHE A 1 93 ? -4.281 2.543 -0.123 1.00 98.06 93 PHE A C 1
ATOM 770 O O . PHE A 1 93 ? -3.245 1.965 -0.428 1.00 98.06 93 PHE A O 1
ATOM 777 N N . ARG A 1 94 ? -5.442 2.260 -0.725 1.00 98.00 94 ARG A N 1
ATOM 778 C CA . ARG A 1 94 ? -5.551 1.244 -1.784 1.00 98.00 94 ARG A CA 1
ATOM 779 C C . ARG A 1 94 ? -4.625 1.553 -2.966 1.00 98.00 94 ARG A C 1
ATOM 781 O O . ARG A 1 94 ? -3.947 0.667 -3.482 1.00 98.00 94 ARG A O 1
ATOM 788 N N . GLN A 1 95 ? -4.594 2.812 -3.395 1.00 98.31 95 GLN A N 1
ATOM 789 C CA . GLN A 1 95 ? -3.755 3.254 -4.508 1.00 98.31 95 GLN A CA 1
ATOM 790 C C . GLN A 1 95 ? -2.279 3.355 -4.110 1.00 98.31 95 GLN A C 1
ATOM 792 O O . GLN A 1 95 ? -1.405 2.955 -4.875 1.00 98.31 95 GLN A O 1
ATOM 797 N N . LEU A 1 96 ? -1.989 3.821 -2.892 1.00 97.25 96 LEU A N 1
ATOM 798 C CA . LEU A 1 96 ? -0.622 3.899 -2.381 1.00 97.25 96 LEU A CA 1
ATOM 799 C C . LEU A 1 96 ? 0.014 2.511 -2.230 1.00 97.25 96 LEU A C 1
ATOM 801 O O . LEU A 1 96 ? 1.191 2.339 -2.543 1.00 97.25 96 LEU A O 1
ATOM 805 N N . GLU A 1 97 ? -0.754 1.510 -1.805 1.00 96.56 97 GLU A N 1
ATOM 806 C CA . GLU A 1 97 ? -0.300 0.120 -1.771 1.00 96.56 97 GLU A CA 1
ATOM 807 C C . GLU A 1 97 ? -0.009 -0.407 -3.182 1.00 96.56 97 GLU A C 1
ATOM 809 O O . GLU A 1 97 ? 1.061 -0.973 -3.412 1.00 96.56 97 GLU A O 1
ATOM 814 N N . ARG A 1 98 ? -0.900 -0.154 -4.155 1.00 96.31 98 ARG A N 1
ATOM 815 C CA . ARG A 1 98 ? -0.654 -0.517 -5.564 1.00 96.31 98 ARG A CA 1
ATOM 816 C C . ARG A 1 98 ? 0.632 0.128 -6.090 1.00 96.31 98 ARG A C 1
ATOM 818 O O . ARG A 1 98 ? 1.439 -0.555 -6.712 1.00 96.31 98 ARG A O 1
ATOM 825 N N . ALA A 1 99 ? 0.858 1.405 -5.784 1.00 95.19 99 ALA A N 1
ATOM 826 C CA . ALA A 1 99 ? 2.085 2.115 -6.141 1.00 95.19 99 ALA A CA 1
ATOM 827 C C . ALA A 1 99 ? 3.339 1.564 -5.428 1.00 95.19 99 ALA A C 1
ATOM 829 O O . ALA A 1 99 ? 4.446 1.664 -5.956 1.00 95.19 99 ALA A O 1
ATOM 830 N N . SER A 1 100 ? 3.178 0.969 -4.242 1.00 92.38 100 SER A N 1
ATOM 831 C CA . SER A 1 100 ? 4.273 0.410 -3.435 1.00 92.38 100 SER A CA 1
ATOM 832 C C . SER A 1 100 ? 4.629 -1.036 -3.808 1.00 92.38 100 SER A C 1
ATOM 834 O O . SER A 1 100 ? 5.734 -1.483 -3.503 1.00 92.38 100 SER A O 1
ATOM 836 N N . ALA A 1 101 ? 3.737 -1.768 -4.487 1.00 91.12 101 ALA A N 1
ATOM 837 C CA . ALA A 1 101 ? 3.831 -3.219 -4.685 1.00 91.12 101 ALA A CA 1
ATOM 838 C C . ALA A 1 101 ? 5.166 -3.698 -5.291 1.00 91.12 101 ALA A C 1
ATOM 840 O O . ALA A 1 101 ? 5.716 -4.711 -4.865 1.00 91.12 101 ALA A O 1
ATOM 841 N N . ASN A 1 102 ? 5.718 -2.943 -6.245 1.00 89.81 102 ASN A N 1
ATOM 842 C CA . ASN A 1 102 ? 6.946 -3.289 -6.965 1.00 89.81 102 ASN A CA 1
ATOM 843 C C . ASN A 1 102 ? 8.176 -2.480 -6.507 1.00 89.81 102 ASN A C 1
ATOM 845 O O . ASN A 1 102 ? 9.197 -2.445 -7.196 1.00 89.81 102 ASN A O 1
ATOM 849 N N . ILE A 1 103 ? 8.134 -1.843 -5.331 1.00 87.75 103 ILE A N 1
ATOM 850 C CA . ILE A 1 103 ? 9.216 -0.959 -4.873 1.00 87.75 103 ILE A CA 1
ATOM 851 C C . ILE A 1 103 ? 10.567 -1.672 -4.712 1.00 87.75 103 ILE A C 1
ATOM 853 O O . ILE A 1 103 ? 11.603 -1.138 -5.114 1.00 87.75 103 ILE A O 1
ATOM 857 N N . LEU A 1 104 ? 10.570 -2.908 -4.202 1.00 83.75 104 LEU A N 1
ATOM 858 C CA . LEU A 1 104 ? 11.786 -3.717 -4.091 1.00 83.75 104 LEU A CA 1
ATOM 859 C C . LEU A 1 104 ? 12.325 -4.098 -5.476 1.00 83.75 104 LEU A C 1
ATOM 861 O O . LEU A 1 104 ? 13.528 -4.020 -5.730 1.00 83.75 104 LEU A O 1
ATOM 865 N N . ALA A 1 105 ? 11.433 -4.468 -6.395 1.00 84.81 105 ALA A N 1
ATOM 866 C CA . ALA A 1 105 ? 11.779 -4.770 -7.777 1.00 84.81 105 ALA A CA 1
ATOM 867 C C . ALA A 1 105 ? 12.396 -3.552 -8.485 1.00 84.81 105 ALA A C 1
ATOM 869 O O . ALA A 1 105 ? 13.417 -3.695 -9.164 1.00 84.81 105 ALA A O 1
ATOM 870 N N . LEU A 1 106 ? 11.849 -2.352 -8.268 1.00 83.25 106 LEU A N 1
ATOM 871 C CA . LEU A 1 106 ? 12.393 -1.087 -8.768 1.00 83.25 106 LEU A CA 1
ATOM 872 C C . LEU A 1 106 ? 13.768 -0.783 -8.164 1.00 83.25 106 LEU A C 1
ATOM 874 O O . LEU A 1 106 ? 14.713 -0.495 -8.905 1.00 83.25 106 LEU A O 1
ATOM 878 N N . GLN A 1 107 ? 13.912 -0.916 -6.841 1.00 78.75 107 GLN A N 1
ATOM 879 C CA . GLN A 1 107 ? 15.183 -0.736 -6.136 1.00 78.75 107 GLN A CA 1
ATOM 880 C C . GLN A 1 107 ? 16.286 -1.622 -6.717 1.00 78.75 107 GLN A C 1
ATOM 882 O O . GLN A 1 107 ? 17.379 -1.135 -7.013 1.00 78.75 107 GLN A O 1
ATOM 887 N N . MET A 1 108 ? 15.989 -2.911 -6.887 1.00 74.31 108 MET A N 1
ATOM 888 C CA . MET A 1 108 ? 16.953 -3.930 -7.302 1.00 74.31 108 MET A CA 1
ATOM 889 C C . MET A 1 108 ? 17.222 -3.927 -8.810 1.00 74.31 108 MET A C 1
ATOM 891 O O . MET A 1 108 ? 18.323 -4.277 -9.237 1.00 74.31 108 MET A O 1
ATOM 895 N N . SER A 1 109 ? 16.240 -3.543 -9.629 1.00 69.19 109 SER A N 1
ATOM 896 C CA . SER A 1 109 ? 16.380 -3.541 -11.089 1.00 69.19 109 SER A CA 1
ATOM 897 C C . SER A 1 109 ? 16.994 -2.244 -11.585 1.00 69.19 109 SER A C 1
ATOM 899 O O . SER A 1 109 ? 18.005 -2.269 -12.272 1.00 69.19 109 SER A O 1
ATOM 901 N N . VAL A 1 110 ? 16.438 -1.094 -11.220 1.00 64.19 110 VAL A N 1
ATOM 902 C CA . VAL A 1 110 ? 16.878 0.189 -11.786 1.00 64.19 110 VAL A CA 1
ATOM 903 C C . VAL A 1 110 ? 18.018 0.794 -10.961 1.00 64.19 110 VAL A C 1
ATOM 905 O O . VAL A 1 110 ? 18.745 1.649 -11.455 1.00 64.19 110 VAL A O 1
ATOM 908 N N . GLY A 1 111 ? 18.242 0.310 -9.733 1.00 62.16 111 GLY A N 1
ATOM 909 C CA . GLY A 1 111 ? 19.245 0.869 -8.827 1.00 62.16 111 GLY A CA 1
ATOM 910 C C . GLY A 1 111 ? 18.814 2.208 -8.228 1.00 62.16 111 GLY A C 1
ATOM 911 O O . GLY A 1 111 ? 19.668 2.937 -7.730 1.00 62.16 111 GLY A O 1
ATOM 912 N N . VAL A 1 112 ? 17.506 2.519 -8.244 1.00 56.84 112 VAL A N 1
ATOM 913 C CA . VAL A 1 112 ? 16.923 3.818 -7.834 1.00 56.84 112 VAL A CA 1
ATOM 914 C C . VAL A 1 112 ? 17.415 4.267 -6.455 1.00 56.84 112 VAL A C 1
ATOM 916 O O . VAL A 1 112 ? 17.561 5.460 -6.195 1.00 56.84 112 VAL A O 1
ATOM 919 N N . TYR A 1 113 ? 17.725 3.312 -5.570 1.00 57.25 113 TYR A N 1
ATOM 920 C CA . TYR A 1 113 ? 18.141 3.591 -4.196 1.00 57.25 113 TYR A CA 1
ATOM 921 C C . TYR A 1 113 ? 19.572 3.125 -3.858 1.00 57.25 113 TYR A C 1
ATOM 923 O O . TYR A 1 113 ? 19.981 3.253 -2.705 1.00 57.25 113 TYR A O 1
ATOM 931 N N . GLY A 1 114 ? 20.357 2.645 -4.830 1.00 53.47 114 GLY A N 1
ATOM 932 C CA . GLY A 1 114 ? 21.727 2.146 -4.624 1.00 53.47 114 GLY A CA 1
ATOM 933 C C . GLY A 1 114 ? 22.815 3.232 -4.571 1.00 53.47 114 GLY A C 1
ATOM 934 O O . GLY A 1 114 ? 22.565 4.404 -4.839 1.00 53.47 114 GLY A O 1
ATOM 935 N N . THR A 1 115 ? 24.050 2.834 -4.238 1.00 52.81 115 THR A N 1
ATOM 936 C CA . THR A 1 115 ? 25.265 3.684 -4.264 1.00 52.81 115 THR A CA 1
ATOM 937 C C . THR A 1 115 ? 25.794 3.949 -5.676 1.00 52.81 115 THR A C 1
ATOM 939 O O . THR A 1 115 ? 26.653 4.807 -5.861 1.00 52.81 115 THR A O 1
ATOM 942 N N . ASN A 1 116 ? 25.285 3.222 -6.673 1.00 58.78 116 ASN A N 1
ATOM 943 C CA . ASN A 1 116 ? 25.683 3.340 -8.068 1.00 58.78 116 ASN A CA 1
ATOM 944 C C . ASN A 1 116 ? 24.574 4.078 -8.828 1.00 58.78 116 ASN A C 1
ATOM 946 O O . ASN A 1 116 ? 23.626 3.456 -9.298 1.00 58.78 116 ASN A O 1
ATOM 950 N N . ALA A 1 117 ? 24.681 5.408 -8.913 1.00 55.91 117 ALA A N 1
ATOM 951 C CA . ALA A 1 117 ? 23.641 6.312 -9.427 1.00 55.91 117 ALA A CA 1
ATOM 952 C C . ALA A 1 117 ? 23.133 5.985 -10.851 1.00 55.91 117 ALA A C 1
ATOM 954 O O . ALA A 1 117 ? 22.086 6.478 -11.256 1.00 55.91 117 ALA A O 1
ATOM 955 N N . GLY A 1 118 ? 23.865 5.157 -11.603 1.00 61.00 118 GLY A N 1
ATOM 956 C CA . GLY A 1 118 ? 23.497 4.694 -12.940 1.00 61.00 118 GLY A CA 1
ATOM 957 C C . GLY A 1 118 ? 22.751 3.358 -13.007 1.00 61.00 118 GLY A C 1
ATOM 958 O O . GLY A 1 118 ? 22.130 3.079 -14.029 1.00 61.00 118 GLY A O 1
ATOM 959 N N . GLY A 1 119 ? 22.789 2.536 -11.950 1.00 74.50 119 GLY A N 1
ATOM 960 C CA . GLY A 1 119 ? 22.135 1.222 -11.901 1.00 74.50 119 GLY A CA 1
ATOM 961 C C . GLY A 1 119 ? 22.241 0.424 -13.208 1.00 74.50 119 GLY A C 1
ATOM 962 O O . GLY A 1 119 ? 23.323 0.281 -13.772 1.00 74.50 119 GLY A O 1
ATOM 963 N N . ARG A 1 120 ? 21.109 -0.079 -13.720 1.00 78.69 120 ARG A N 1
ATOM 964 C CA . ARG A 1 120 ? 21.038 -0.726 -15.047 1.00 78.69 120 ARG A CA 1
ATOM 965 C C . ARG A 1 120 ? 21.012 0.247 -16.221 1.00 78.69 120 ARG A C 1
ATOM 967 O O . ARG A 1 120 ? 21.290 -0.176 -17.336 1.00 78.69 120 ARG A O 1
ATOM 974 N N . LEU A 1 121 ? 20.713 1.526 -15.991 1.00 78.62 121 LEU A N 1
ATOM 975 C CA . LEU A 1 121 ? 20.672 2.547 -17.045 1.00 78.62 121 LEU A CA 1
ATOM 976 C C . LEU A 1 121 ? 22.053 2.773 -17.675 1.00 78.62 121 LEU A C 1
ATOM 978 O O . LEU A 1 121 ? 22.146 3.180 -18.829 1.00 78.62 121 LEU A O 1
ATOM 982 N N . THR A 1 122 ? 23.126 2.481 -16.938 1.00 81.69 122 THR A N 1
ATOM 983 C CA . THR A 1 122 ? 24.513 2.587 -17.415 1.00 81.69 122 THR A CA 1
ATOM 984 C C . THR A 1 122 ? 25.069 1.303 -18.030 1.00 81.69 122 THR A C 1
ATOM 986 O O . THR A 1 122 ? 26.257 1.244 -18.345 1.00 81.69 122 THR A O 1
ATOM 989 N N . HIS A 1 123 ? 24.252 0.262 -18.200 1.00 80.12 123 HIS A N 1
ATOM 990 C CA . HIS A 1 123 ? 24.685 -1.031 -18.727 1.00 80.12 123 HIS A CA 1
ATOM 991 C C . HIS A 1 123 ? 23.827 -1.456 -19.929 1.00 80.12 123 HIS A C 1
ATOM 993 O O . HIS A 1 123 ? 22.633 -1.170 -19.956 1.00 80.12 123 HIS A O 1
ATOM 999 N N . PRO A 1 124 ? 24.386 -2.183 -20.916 1.00 85.31 124 PRO A N 1
ATOM 1000 C CA . PRO A 1 124 ? 23.644 -2.674 -22.080 1.00 85.31 124 PRO A CA 1
ATOM 1001 C C . PRO A 1 124 ? 22.819 -3.926 -21.728 1.00 85.31 124 PRO A C 1
ATOM 1003 O O . PRO A 1 124 ? 22.938 -4.973 -22.360 1.00 85.31 124 PRO A O 1
ATOM 1006 N N . VAL A 1 125 ? 22.018 -3.840 -20.667 1.00 83.88 125 VAL A N 1
ATOM 1007 C CA . VAL A 1 125 ? 21.153 -4.915 -20.168 1.00 83.88 125 VAL A CA 1
ATOM 1008 C C . VAL A 1 125 ? 19.707 -4.424 -20.111 1.00 83.88 125 VAL A C 1
ATOM 1010 O O . VAL A 1 125 ? 19.479 -3.220 -19.987 1.00 83.88 125 VAL A O 1
ATOM 1013 N N . PRO A 1 126 ? 18.706 -5.320 -20.157 1.00 84.94 126 PRO A N 1
ATOM 1014 C CA . PRO A 1 126 ? 17.317 -4.917 -19.972 1.00 84.94 126 PRO A CA 1
ATOM 1015 C C . PRO A 1 126 ? 17.112 -4.200 -18.629 1.00 84.94 126 PRO A C 1
ATOM 1017 O O . PRO A 1 126 ? 17.477 -4.734 -17.573 1.00 84.94 126 PRO A O 1
ATOM 1020 N N . ILE A 1 127 ? 16.507 -3.009 -18.683 1.00 83.88 127 ILE A N 1
ATOM 1021 C CA . ILE A 1 127 ? 16.187 -2.177 -17.509 1.00 83.88 127 ILE A CA 1
ATOM 1022 C C . ILE A 1 127 ? 15.176 -2.897 -16.605 1.00 83.88 127 ILE A C 1
ATOM 1024 O O . ILE A 1 127 ? 15.353 -2.928 -15.389 1.00 83.88 127 ILE A O 1
ATOM 1028 N N . PHE A 1 128 ? 14.171 -3.533 -17.215 1.00 87.56 128 PHE A N 1
ATOM 1029 C CA . PHE A 1 128 ? 13.074 -4.245 -16.558 1.00 87.56 128 PHE A CA 1
ATOM 1030 C C . PHE A 1 128 ? 13.169 -5.758 -16.821 1.00 87.56 128 PHE A C 1
ATOM 1032 O O . PHE A 1 128 ? 12.575 -6.269 -17.769 1.00 87.56 128 PHE A O 1
ATOM 1039 N N . PRO A 1 129 ? 13.966 -6.505 -16.034 1.00 85.94 129 PRO A N 1
ATOM 1040 C CA . PRO A 1 129 ? 14.190 -7.934 -16.262 1.00 85.94 129 PRO A CA 1
ATOM 1041 C C . PRO A 1 129 ? 13.064 -8.840 -15.737 1.00 85.94 129 PRO A C 1
ATOM 1043 O O . PRO A 1 129 ? 13.102 -10.045 -15.980 1.00 85.94 129 PRO A O 1
ATOM 1046 N N . LEU A 1 130 ? 12.119 -8.305 -14.956 1.00 89.25 130 LEU A N 1
ATOM 1047 C CA . LEU A 1 130 ? 11.099 -9.079 -14.247 1.00 89.25 130 LEU A CA 1
ATOM 1048 C C . LEU A 1 130 ? 9.806 -9.126 -15.052 1.00 89.25 130 LEU A C 1
ATOM 1050 O O . LEU A 1 130 ? 9.327 -8.101 -15.513 1.00 89.25 130 LEU A O 1
ATOM 1054 N N . ARG A 1 131 ? 9.202 -10.309 -15.181 1.00 90.31 131 ARG A N 1
ATOM 1055 C CA . ARG A 1 131 ? 7.974 -10.477 -15.975 1.00 90.31 131 ARG A CA 1
ATOM 1056 C C . ARG A 1 131 ? 6.781 -9.657 -15.448 1.00 90.31 131 ARG A C 1
ATOM 1058 O O . ARG A 1 131 ? 5.999 -9.220 -16.272 1.00 90.31 131 ARG A O 1
ATOM 1065 N N . HIS A 1 132 ? 6.677 -9.457 -14.132 1.00 91.38 132 HIS A N 1
ATOM 1066 C CA . HIS A 1 132 ? 5.599 -8.707 -13.456 1.00 91.38 132 HIS A CA 1
ATOM 1067 C C . HIS A 1 132 ? 5.855 -7.191 -13.344 1.00 91.38 132 HIS A C 1
ATOM 1069 O O . HIS A 1 132 ? 5.179 -6.513 -12.573 1.00 91.38 132 HIS A O 1
ATOM 1075 N N . LEU A 1 133 ? 6.940 -6.695 -13.949 1.00 91.69 133 LEU A N 1
ATOM 1076 C CA . LEU A 1 133 ? 7.299 -5.281 -13.916 1.00 91.69 133 LEU A CA 1
ATOM 1077 C C . LEU A 1 133 ? 7.984 -4.902 -15.224 1.00 91.69 133 LEU A C 1
ATOM 1079 O O . LEU A 1 133 ? 9.168 -5.180 -15.425 1.00 91.69 133 LEU A O 1
ATOM 1083 N N . GLN A 1 134 ? 7.234 -4.238 -16.082 1.00 92.38 134 GLN A N 1
ATOM 1084 C CA . GLN A 1 134 ? 7.609 -3.685 -17.368 1.00 92.38 134 GLN A CA 1
ATOM 1085 C C . GLN A 1 134 ? 7.392 -2.167 -17.374 1.00 92.38 134 GLN A C 1
ATOM 1087 O O . GLN A 1 134 ? 6.831 -1.576 -16.452 1.00 92.38 134 GLN A O 1
ATOM 1092 N N . LEU A 1 135 ? 7.893 -1.509 -18.422 1.00 90.75 135 LEU A N 1
ATOM 1093 C CA . LEU A 1 135 ? 7.686 -0.072 -18.610 1.00 90.75 135 LEU A CA 1
ATOM 1094 C C . LEU A 1 135 ? 6.225 0.251 -18.958 1.00 90.75 135 LEU A C 1
ATOM 1096 O O . LEU A 1 135 ? 5.680 1.228 -18.465 1.00 90.75 135 LEU A O 1
ATOM 1100 N N . ARG A 1 136 ? 5.633 -0.549 -19.848 1.00 94.50 136 ARG A N 1
ATOM 1101 C CA . ARG A 1 136 ? 4.265 -0.396 -20.358 1.00 94.50 136 ARG A CA 1
ATOM 1102 C C . ARG A 1 136 ? 3.379 -1.479 -19.775 1.00 94.50 136 ARG A C 1
ATOM 1104 O O . ARG A 1 136 ? 3.898 -2.547 -19.476 1.00 94.50 136 ARG A O 1
ATOM 1111 N N . GLU A 1 137 ? 2.082 -1.198 -19.705 1.00 95.06 137 GLU A N 1
ATOM 1112 C CA . GLU A 1 137 ? 1.060 -2.136 -19.234 1.00 95.06 137 GLU A CA 1
ATOM 1113 C C . GLU A 1 137 ? 1.095 -3.464 -20.008 1.00 95.06 137 GLU A C 1
ATOM 1115 O O . GLU A 1 137 ? 1.022 -3.515 -21.243 1.00 95.06 137 GLU A O 1
ATOM 1120 N N . THR A 1 138 ? 1.218 -4.546 -19.252 1.00 94.50 138 THR A N 1
ATOM 1121 C CA . THR A 1 138 ? 1.268 -5.934 -19.676 1.00 94.50 138 THR A CA 1
ATOM 1122 C C . THR A 1 138 ? 0.621 -6.804 -18.603 1.00 94.50 138 THR A C 1
ATOM 1124 O O . THR A 1 138 ? 0.903 -6.669 -17.425 1.00 94.50 138 THR A O 1
ATOM 1127 N N . HIS A 1 139 ? -0.212 -7.760 -19.019 1.00 94.31 139 HIS A N 1
ATOM 1128 C CA . HIS A 1 139 ? -0.894 -8.672 -18.094 1.00 94.31 139 HIS A CA 1
ATOM 1129 C C . HIS A 1 139 ? -0.582 -10.126 -18.446 1.00 94.31 139 HIS A C 1
ATOM 1131 O O . HIS A 1 139 ? -1.380 -10.809 -19.102 1.00 94.31 139 HIS A O 1
ATOM 1137 N N . PRO A 1 140 ? 0.623 -10.619 -18.101 1.00 92.56 140 PRO A N 1
ATOM 1138 C CA . PRO A 1 140 ? 0.942 -12.027 -18.261 1.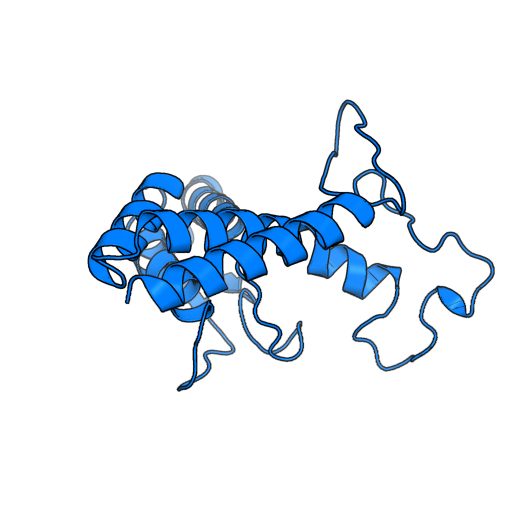00 92.56 140 PRO A CA 1
ATOM 1139 C C . PRO A 1 140 ? -0.027 -12.891 -17.431 1.00 92.56 140 PRO A C 1
ATOM 1141 O O . PRO A 1 140 ? -0.392 -12.529 -16.319 1.00 92.56 140 PRO A O 1
ATOM 1144 N N . PRO A 1 141 ? -0.397 -14.099 -17.895 1.00 92.56 141 PRO A N 1
ATOM 1145 C CA . PRO A 1 141 ? -1.377 -14.947 -17.202 1.00 92.56 141 PRO A CA 1
ATOM 1146 C C . PRO A 1 141 ? -0.922 -15.444 -15.816 1.00 92.56 141 PRO A C 1
ATOM 1148 O O . PRO A 1 141 ? -1.715 -16.000 -15.062 1.00 92.56 141 PRO A O 1
ATOM 1151 N N . THR A 1 142 ? 0.364 -15.306 -15.491 1.00 93.44 142 THR A N 1
ATOM 1152 C CA . THR A 1 142 ? 0.973 -15.721 -14.220 1.00 93.44 142 THR A CA 1
ATOM 1153 C C . THR A 1 142 ? 2.115 -14.776 -13.881 1.00 93.44 142 THR A C 1
ATOM 1155 O O . THR A 1 142 ? 2.840 -14.392 -14.806 1.00 93.44 142 THR A O 1
ATOM 1158 N N . ASN A 1 143 ? 2.375 -14.551 -12.586 1.00 89.69 143 ASN A N 1
ATOM 1159 C CA . ASN A 1 143 ? 3.406 -13.614 -12.122 1.00 89.69 143 ASN A CA 1
ATOM 1160 C C . ASN A 1 143 ? 3.166 -12.236 -12.753 1.00 89.69 143 ASN A C 1
ATOM 1162 O O . ASN A 1 143 ? 3.989 -11.763 -13.535 1.00 89.69 143 ASN A O 1
ATOM 1166 N N . ASP A 1 144 ? 1.984 -11.695 -12.464 1.00 92.75 144 ASP A N 1
ATOM 1167 C CA . ASP A 1 144 ? 1.534 -10.367 -12.864 1.00 92.75 144 ASP A CA 1
ATOM 1168 C C . ASP A 1 144 ? 1.619 -9.419 -11.662 1.00 92.75 144 ASP A C 1
ATOM 1170 O O . ASP A 1 144 ? 1.523 -9.851 -10.508 1.00 92.75 144 ASP A O 1
ATOM 1174 N N . GLY A 1 145 ? 1.830 -8.143 -11.938 1.00 92.50 145 GLY A N 1
ATOM 1175 C CA . GLY A 1 145 ? 1.995 -7.071 -10.970 1.00 92.50 145 GLY A CA 1
ATOM 1176 C C . GLY A 1 145 ? 1.898 -5.726 -11.688 1.00 92.50 145 GLY A C 1
ATOM 1177 O O . GLY A 1 145 ? 1.944 -5.697 -12.911 1.00 92.50 145 GLY A O 1
ATOM 1178 N N . PRO A 1 146 ? 1.745 -4.611 -10.959 1.00 95.25 146 PRO A N 1
ATOM 1179 C CA . PRO A 1 146 ? 1.558 -3.320 -11.601 1.00 95.25 146 PRO A CA 1
ATOM 1180 C C . PRO A 1 146 ? 2.823 -2.891 -12.352 1.00 95.25 146 PRO A C 1
ATOM 1182 O O . PRO A 1 146 ? 3.904 -2.781 -11.758 1.00 95.25 146 PRO A O 1
ATOM 1185 N N . ASP A 1 147 ? 2.677 -2.612 -13.641 1.00 94.88 147 ASP A N 1
ATOM 1186 C CA . ASP A 1 147 ? 3.748 -2.070 -14.477 1.00 94.88 147 ASP A CA 1
ATOM 1187 C C . ASP A 1 147 ? 4.006 -0.586 -14.180 1.00 94.88 147 ASP A C 1
ATOM 1189 O O . ASP A 1 147 ? 3.250 0.058 -13.454 1.00 94.88 147 ASP A O 1
ATOM 1193 N N . LEU A 1 148 ? 5.086 -0.005 -14.719 1.00 92.62 148 LEU A N 1
ATOM 1194 C CA . LEU A 1 148 ? 5.468 1.370 -14.370 1.00 92.62 148 LEU A CA 1
ATOM 1195 C C . LEU A 1 148 ? 4.374 2.399 -14.703 1.00 92.62 148 LEU A C 1
ATOM 1197 O O . LEU A 1 148 ? 4.115 3.271 -13.875 1.00 92.62 148 LEU A O 1
ATOM 1201 N N . ASP A 1 149 ? 3.715 2.272 -15.859 1.00 95.44 149 ASP A N 1
ATOM 1202 C CA . ASP A 1 149 ? 2.579 3.126 -16.239 1.00 95.44 149 ASP A CA 1
ATOM 1203 C C . ASP A 1 149 ? 1.429 3.029 -15.206 1.00 95.44 149 ASP A C 1
ATOM 1205 O O . ASP A 1 149 ? 0.833 4.037 -14.820 1.00 95.44 149 ASP A O 1
ATOM 1209 N N . GLU A 1 150 ? 1.146 1.829 -14.689 1.00 97.25 150 GLU A N 1
ATOM 1210 C CA . GLU A 1 150 ? 0.106 1.613 -13.675 1.00 97.25 150 GLU A CA 1
ATOM 1211 C C . GLU A 1 150 ? 0.521 2.109 -12.287 1.00 97.25 150 GLU A C 1
ATOM 1213 O O . GLU A 1 150 ? -0.316 2.605 -11.533 1.00 97.25 150 GLU A O 1
ATOM 1218 N N . ILE A 1 151 ? 1.805 1.983 -11.940 1.00 95.50 151 ILE A N 1
ATOM 1219 C CA . ILE A 1 151 ? 2.381 2.532 -10.709 1.00 95.50 151 ILE A CA 1
ATOM 1220 C C . ILE A 1 151 ? 2.271 4.059 -10.726 1.00 95.50 151 ILE A C 1
ATOM 1222 O O . ILE A 1 151 ? 1.832 4.644 -9.736 1.00 95.50 151 ILE A O 1
ATOM 1226 N N . GLU A 1 152 ? 2.635 4.711 -11.834 1.00 95.75 152 GLU A N 1
ATOM 1227 C CA . GLU A 1 152 ? 2.516 6.165 -11.986 1.00 95.75 152 GLU A CA 1
ATOM 1228 C C . GLU A 1 152 ? 1.054 6.608 -11.861 1.00 95.75 152 GLU A C 1
ATOM 1230 O O . GLU A 1 152 ? 0.743 7.526 -11.096 1.00 95.75 152 GLU A O 1
ATOM 1235 N N . HIS A 1 153 ? 0.141 5.908 -12.538 1.00 97.94 153 HIS A N 1
ATOM 1236 C CA . HIS A 1 153 ? -1.288 6.174 -12.416 1.00 97.94 153 HIS A CA 1
ATOM 1237 C C . HIS A 1 153 ? -1.782 6.007 -10.969 1.00 97.94 153 HIS A C 1
ATOM 1239 O O . HIS A 1 153 ? -2.446 6.897 -10.437 1.00 97.94 153 HIS A O 1
ATOM 1245 N N . ALA A 1 154 ? -1.391 4.930 -10.283 1.00 98.12 154 ALA A N 1
ATOM 1246 C CA . ALA A 1 154 ? -1.742 4.703 -8.884 1.00 98.12 154 ALA A CA 1
ATOM 1247 C C . ALA A 1 154 ? -1.200 5.807 -7.956 1.00 98.12 154 ALA A C 1
ATOM 1249 O O . ALA A 1 154 ? -1.893 6.224 -7.031 1.00 98.12 154 ALA A O 1
ATOM 1250 N N . MET A 1 155 ? -0.001 6.347 -8.209 1.00 96.75 155 MET A N 1
ATOM 1251 C CA . MET A 1 155 ? 0.522 7.493 -7.450 1.00 96.75 155 MET A CA 1
ATOM 1252 C C . MET A 1 155 ? -0.327 8.757 -7.645 1.00 96.75 155 MET A C 1
ATOM 1254 O O . MET A 1 155 ? -0.573 9.489 -6.680 1.00 96.75 155 MET A O 1
ATOM 1258 N N . ILE A 1 156 ? -0.788 9.018 -8.873 1.00 98.25 156 ILE A N 1
ATOM 1259 C CA . ILE A 1 156 ? -1.669 10.152 -9.187 1.00 98.25 156 ILE A CA 1
ATOM 1260 C C . ILE A 1 156 ? -3.002 10.006 -8.446 1.00 98.25 156 ILE A C 1
ATOM 1262 O O . ILE A 1 156 ? -3.422 10.940 -7.759 1.00 98.25 156 ILE A O 1
ATOM 1266 N N . GLU A 1 157 ? -3.624 8.830 -8.519 1.00 98.56 157 GLU A N 1
ATOM 1267 C CA . GLU A 1 157 ? -4.897 8.544 -7.850 1.00 98.56 157 GLU A CA 1
ATOM 1268 C C . GLU A 1 157 ? -4.765 8.588 -6.322 1.00 98.56 157 GLU A C 1
ATOM 1270 O O . GLU A 1 157 ? -5.591 9.197 -5.638 1.00 98.56 157 GLU A O 1
ATOM 1275 N N . ALA A 1 158 ? -3.678 8.038 -5.767 1.00 98.06 158 ALA A N 1
ATOM 1276 C CA . ALA A 1 158 ? -3.387 8.130 -4.340 1.00 98.06 158 ALA A CA 1
ATOM 1277 C C . ALA A 1 158 ? -3.311 9.593 -3.889 1.00 98.06 158 ALA A C 1
ATOM 1279 O O . ALA A 1 158 ? -3.879 9.962 -2.857 1.00 98.06 158 ALA A O 1
ATOM 1280 N N . ARG A 1 159 ? -2.639 10.452 -4.663 1.00 97.56 159 ARG A N 1
ATOM 1281 C CA . ARG A 1 159 ? -2.561 11.884 -4.365 1.00 97.56 159 ARG A CA 1
ATOM 1282 C C . ARG A 1 159 ? -3.928 12.555 -4.467 1.00 97.56 159 ARG A C 1
ATOM 1284 O O . ARG A 1 159 ? -4.276 13.319 -3.571 1.00 97.56 159 ARG A O 1
ATOM 1291 N N . ALA A 1 160 ? -4.698 12.281 -5.517 1.00 98.44 160 ALA A N 1
ATOM 1292 C CA . ALA A 1 160 ? -6.024 12.864 -5.704 1.00 98.44 160 ALA A CA 1
ATOM 1293 C C . ALA A 1 160 ? -6.963 12.527 -4.534 1.00 98.44 160 ALA A C 1
ATOM 1295 O O . ALA A 1 160 ? -7.595 13.422 -3.970 1.00 98.44 160 ALA A O 1
ATOM 1296 N N . ALA A 1 161 ? -6.979 11.264 -4.102 1.00 98.25 161 ALA A N 1
ATOM 1297 C CA . ALA A 1 161 ? -7.758 10.811 -2.955 1.00 98.25 161 ALA A CA 1
ATOM 1298 C C . ALA A 1 161 ? -7.313 11.476 -1.639 1.00 98.25 161 ALA A C 1
ATOM 1300 O O . ALA A 1 161 ? -8.150 11.856 -0.817 1.00 98.25 161 ALA A O 1
ATOM 1301 N N . LEU A 1 162 ? -6.005 11.686 -1.450 1.00 97.12 162 LEU A N 1
ATOM 1302 C CA . LEU A 1 162 ? -5.481 12.410 -0.290 1.00 97.12 162 LEU A CA 1
ATOM 1303 C C . LEU A 1 162 ? -5.900 13.886 -0.293 1.00 97.12 162 LEU A C 1
ATOM 1305 O O . LEU A 1 162 ? -6.290 14.414 0.747 1.00 97.12 162 LEU A O 1
ATOM 1309 N N . GLU A 1 163 ? -5.835 14.560 -1.443 1.00 98.19 163 GLU A N 1
ATOM 1310 C CA . GLU A 1 163 ? -6.304 15.945 -1.556 1.00 98.19 163 GLU A CA 1
ATOM 1311 C C . GLU A 1 163 ? -7.810 16.044 -1.295 1.00 98.19 163 GLU A C 1
ATOM 1313 O O . GLU A 1 163 ? -8.243 16.924 -0.555 1.00 98.19 163 GLU A O 1
ATOM 1318 N N . GLN A 1 164 ? -8.608 15.097 -1.795 1.00 97.75 164 GLN A N 1
ATOM 1319 C CA . GLN A 1 164 ? -10.028 15.019 -1.457 1.00 97.75 164 GLN A CA 1
ATOM 1320 C C . GLN A 1 164 ? -10.237 14.837 0.052 1.00 97.75 164 GLN A C 1
ATOM 1322 O O . GLN A 1 164 ? -11.043 15.553 0.646 1.00 97.75 164 GLN A O 1
ATOM 1327 N N . ALA A 1 165 ? -9.500 13.929 0.696 1.00 97.12 165 ALA A N 1
ATOM 1328 C CA . ALA A 1 165 ? -9.606 13.697 2.135 1.00 97.12 165 ALA A CA 1
ATOM 1329 C C . ALA A 1 165 ? -9.336 14.969 2.955 1.00 97.12 165 ALA A C 1
ATOM 1331 O O . ALA A 1 165 ? -10.057 15.235 3.914 1.00 97.12 165 ALA A O 1
ATOM 1332 N N . LYS A 1 166 ? -8.365 15.796 2.544 1.00 95.88 166 LYS A N 1
ATOM 1333 C CA . LYS A 1 166 ? -8.070 17.089 3.187 1.00 95.88 166 LYS A CA 1
ATOM 1334 C C . LYS A 1 166 ? -9.226 18.086 3.102 1.00 95.88 166 LYS A C 1
ATOM 1336 O O . LYS A 1 166 ? -9.344 18.925 3.982 1.00 95.88 166 LYS A O 1
ATOM 1341 N N . THR A 1 167 ? -10.071 18.010 2.071 1.00 96.88 167 THR A N 1
ATOM 1342 C CA . THR A 1 167 ? -11.265 18.877 1.963 1.00 96.88 167 THR A CA 1
ATOM 1343 C C . THR A 1 167 ? -12.419 18.443 2.870 1.00 96.88 167 THR A C 1
ATOM 1345 O O . THR A 1 167 ? -13.346 19.218 3.086 1.00 96.88 167 THR A O 1
ATOM 1348 N N . LEU A 1 168 ? -12.372 17.207 3.380 1.00 91.94 168 LEU A N 1
ATOM 1349 C CA . LEU A 1 168 ? -13.412 16.591 4.210 1.00 91.94 168 LEU A CA 1
ATOM 1350 C C . LEU A 1 168 ? -13.044 16.535 5.704 1.00 91.94 168 LEU A C 1
ATOM 1352 O O . LEU A 1 168 ? -13.915 16.243 6.525 1.00 91.94 168 LEU A O 1
ATOM 1356 N N . ALA A 1 169 ? -11.765 16.732 6.037 1.00 74.81 169 ALA A N 1
ATOM 1357 C CA . ALA A 1 169 ? -11.222 16.702 7.396 1.00 74.81 169 ALA A CA 1
ATOM 1358 C C . ALA A 1 169 ? -11.496 18.013 8.143 1.00 74.81 169 ALA A C 1
ATOM 1360 O O . ALA A 1 169 ? -11.918 17.914 9.318 1.00 74.81 169 ALA A O 1
#

Organism: Eiseniibacteriota bacterium (NCBI:txid2212470)

Radius of gyration: 17.22 Å; chains: 1; bounding box: 41×42×41 Å

Secondary structure (DSSP, 8-state):
-EEEE--SSTTTTT-----HHHHHHHHHHHHHTS---EEEES---SS--TTHHHHHHHHHHHHH-TTS-HHHHHHHHHHHH-TTTHHHHHHHHHHHHHHHTTHHHHHHHH-TTSSSTTTTTTTTS-S---TT--SS----SSS----HHHHHHH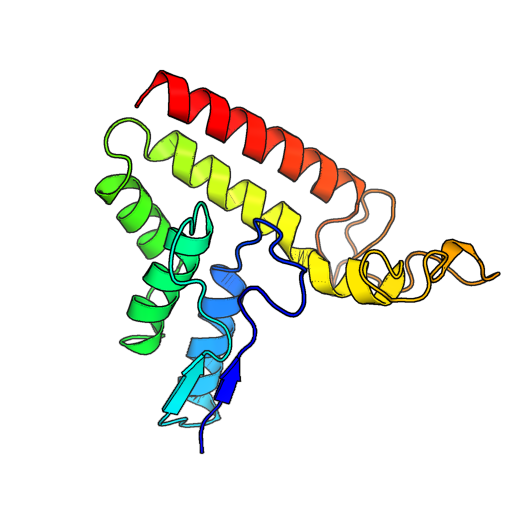HHHHHHHHHHHHHH-

Foldseek 3Di:
DEDEDDQDDDPQPRPLAHALVVLLVVLLCCVPPVVHPYYHYDDDDPDPCVNCVLVVQSNVVCNVPSPDDSLVSLLVVLCVVQVQLSVLLSQLNVLRNLLRVCSVVLCQQQVVPPPPPRHCVPDPDDSRPAPQEDQDDDADVPNHGQYVVSSVVSNVRSVVSVVVSVVRD

Sequence (169 aa):
MGVCEYYDVGAFKTLPLIFPHVMGADLRRYHQEARLARFEFMHAPTREWGCWTLDHWLLSRLAWNPAQDVDSLVDRFCRAYYPNAAAAMREHFRQLERASANILALQMSVGVYGTNAGGRLTHPVPIFPLRHLQLRETHPPTNDGPDLDEIEHAMIEARAALEQAKTLA

InterPro domains:
  IPR032287 Protein of unknown function DUF4838 [PF16126] (11-92)